Protein AF-A3KLP1-F1 (afdb_monomer_lite)

Secondary structure (DSSP, 8-state):
-----------PPBSSSSEEEEEEEE-TTS-EEEEEEEE-TTTTGGGTS----STT------------GGG-----S--

Foldseek 3Di:
DDDDDDDDDDDDADPPQAAWHKDWDQDPVRDIDIDIDHDQPPHRVCVHDNDPRHPVDDDDDDDDDDDDPVNPDDDDPDD

Organism: Helicoverpa armigera (NCBI:txid29058)

Sequence (79 aa):
TNYVIRSTFRGNLQTNMRGFYRSWYVDSSGTKRWMATTQFQPGHARQAFPCYDEPGFKATFDITINREADFSPTLSNMP

Radius of gyration: 15.25 Å; chains: 1; bounding box: 37×29×45 Å

pLDDT: mean 95.78, std 2.78, range [80.19, 98.12]

Structure (mmCIF, N/CA/C/O backbone):
data_AF-A3KLP1-F1
#
_entry.id   AF-A3KLP1-F1
#
loop_
_atom_site.group_PDB
_atom_site.id
_atom_site.type_symbol
_atom_site.label_atom_id
_atom_site.label_alt_id
_atom_site.label_comp_id
_atom_site.label_asym_id
_atom_site.label_entity_id
_atom_site.label_seq_id
_atom_site.pdbx_PDB_ins_code
_atom_site.Cartn_x
_atom_site.Cartn_y
_atom_site.Cartn_z
_atom_site.occupancy
_atom_site.B_iso_or_equiv
_atom_site.auth_seq_id
_atom_site.auth_comp_id
_atom_site.auth_asym_id
_atom_site.auth_atom_id
_atom_site.pdbx_PDB_model_num
ATOM 1 N N . THR A 1 1 ? -17.422 1.139 26.692 1.00 83.88 1 THR A N 1
ATOM 2 C CA . THR A 1 1 ? -17.866 0.122 25.715 1.00 83.88 1 THR A CA 1
ATOM 3 C C . THR A 1 1 ? -16.922 0.132 24.539 1.00 83.88 1 THR A C 1
ATOM 5 O O . THR A 1 1 ? -16.560 1.218 24.108 1.00 83.88 1 THR A O 1
ATOM 8 N N . ASN A 1 2 ? -16.522 -1.038 24.043 1.00 94.44 2 ASN A N 1
ATOM 9 C CA . ASN A 1 2 ? -15.657 -1.158 22.868 1.00 94.44 2 ASN A CA 1
ATOM 10 C C . ASN A 1 2 ? -16.511 -1.440 21.629 1.00 94.44 2 ASN A C 1
ATOM 12 O O . ASN A 1 2 ? -17.446 -2.235 21.700 1.00 94.44 2 ASN A O 1
ATOM 16 N N . TYR A 1 3 ? -16.175 -0.804 20.509 1.00 97.25 3 TYR A N 1
ATOM 17 C CA . TYR A 1 3 ? -16.853 -0.979 19.226 1.00 97.25 3 TYR A CA 1
ATOM 18 C C . TYR A 1 3 ? -15.841 -1.366 18.150 1.00 97.25 3 TYR A C 1
ATOM 20 O O . TYR A 1 3 ? -14.678 -0.975 18.217 1.00 97.25 3 TYR A O 1
ATOM 28 N N . VAL A 1 4 ? -16.296 -2.120 17.148 1.00 97.38 4 VAL A N 1
ATOM 29 C CA . VAL A 1 4 ? -15.482 -2.524 15.996 1.00 97.38 4 VAL A CA 1
ATOM 30 C C . VAL A 1 4 ? -16.097 -1.938 14.734 1.00 97.38 4 VAL A C 1
ATOM 32 O O . VAL A 1 4 ? -17.232 -2.265 14.387 1.00 97.38 4 VAL A O 1
ATOM 35 N N . ILE A 1 5 ? -15.333 -1.100 14.036 1.00 97.25 5 ILE A N 1
ATOM 36 C CA . ILE A 1 5 ? -15.713 -0.536 12.740 1.00 97.25 5 ILE A CA 1
ATOM 37 C C . ILE A 1 5 ? -15.104 -1.415 11.650 1.00 97.25 5 ILE A C 1
ATOM 39 O O . ILE A 1 5 ? -13.901 -1.668 11.649 1.00 97.25 5 ILE A O 1
ATOM 43 N N . ARG A 1 6 ? -15.936 -1.885 10.718 1.00 97.75 6 ARG A N 1
ATOM 44 C CA . ARG A 1 6 ? -15.501 -2.643 9.539 1.00 97.75 6 ARG A CA 1
ATOM 45 C C . ARG A 1 6 ? -15.840 -1.852 8.288 1.00 97.75 6 ARG A C 1
ATOM 47 O O . ARG A 1 6 ? -16.940 -1.320 8.180 1.00 97.75 6 ARG A O 1
ATOM 54 N N . SER A 1 7 ? -14.904 -1.793 7.351 1.00 96.25 7 SER A N 1
ATOM 55 C CA . SER A 1 7 ? -15.081 -1.096 6.081 1.00 96.25 7 SER A CA 1
ATOM 56 C C . SER A 1 7 ? -14.451 -1.900 4.952 1.00 96.25 7 SER A C 1
ATOM 58 O O . SER A 1 7 ? -13.374 -2.468 5.117 1.00 96.25 7 SER A O 1
ATOM 60 N N . THR A 1 8 ? -15.134 -1.949 3.811 1.00 97.81 8 THR A N 1
ATOM 61 C CA . THR A 1 8 ? -14.600 -2.470 2.549 1.00 97.81 8 THR A CA 1
ATOM 62 C C . THR A 1 8 ? -14.468 -1.300 1.592 1.00 97.81 8 THR A C 1
ATOM 64 O O . THR A 1 8 ? -15.411 -0.533 1.414 1.00 97.81 8 THR A O 1
ATOM 67 N N . PHE A 1 9 ? -13.299 -1.151 0.981 1.00 97.00 9 PHE A N 1
ATOM 68 C CA . PHE A 1 9 ? -12.994 -0.032 0.100 1.00 97.00 9 PHE A CA 1
ATOM 69 C C . PHE A 1 9 ? -12.213 -0.510 -1.122 1.00 97.00 9 PHE A C 1
ATOM 71 O O . PHE A 1 9 ? -11.602 -1.578 -1.126 1.00 97.00 9 PHE A O 1
ATOM 78 N N . ARG A 1 10 ? -12.240 0.308 -2.172 1.00 97.06 10 ARG A N 1
ATOM 79 C CA . ARG A 1 10 ? -11.466 0.110 -3.394 1.00 97.06 10 ARG A CA 1
ATOM 80 C C . ARG A 1 10 ? -10.835 1.437 -3.786 1.00 97.06 10 ARG A C 1
ATOM 82 O O . ARG A 1 10 ? -11.456 2.485 -3.641 1.00 97.06 10 ARG A O 1
ATOM 89 N N . GLY A 1 11 ? -9.620 1.378 -4.308 1.00 94.31 11 GLY A N 1
ATOM 90 C CA . GLY A 1 11 ? -8.903 2.536 -4.819 1.00 94.31 11 GLY A CA 1
ATOM 91 C C . GLY A 1 11 ? -8.016 2.142 -5.990 1.00 94.31 11 GLY A C 1
ATOM 92 O O . GLY A 1 11 ? -7.695 0.967 -6.172 1.00 94.31 11 GLY A O 1
ATOM 93 N N . ASN A 1 12 ? -7.633 3.134 -6.788 1.00 96.25 12 ASN A N 1
ATOM 94 C CA . ASN A 1 12 ? -6.621 2.966 -7.823 1.00 96.25 12 ASN A CA 1
ATOM 95 C C . ASN A 1 12 ? -5.246 3.311 -7.245 1.00 96.25 12 ASN A C 1
ATOM 97 O O . ASN A 1 12 ? -5.128 4.250 -6.452 1.00 96.25 12 ASN A O 1
ATOM 101 N N . LEU A 1 13 ? -4.208 2.594 -7.683 1.00 96.56 13 LEU A N 1
ATOM 102 C CA . LEU A 1 13 ? -2.830 2.962 -7.365 1.00 96.56 13 LEU A CA 1
ATOM 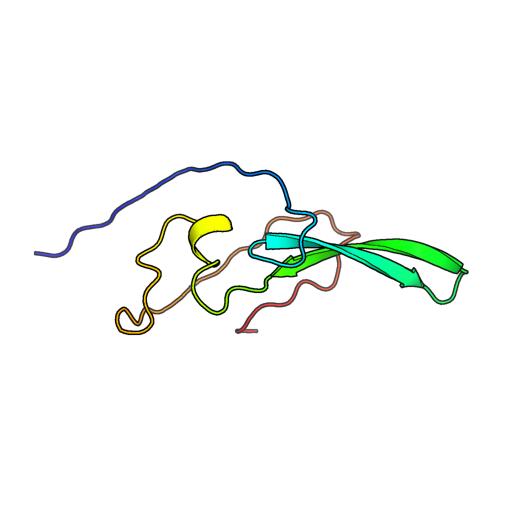103 C C . LEU A 1 13 ? -2.508 4.336 -7.950 1.00 96.56 13 LEU A C 1
ATOM 105 O O . LEU A 1 13 ? -2.726 4.591 -9.138 1.00 96.56 13 LEU A O 1
ATOM 109 N N . GLN A 1 14 ? -1.955 5.203 -7.110 1.00 96.19 14 GLN A N 1
ATOM 110 C CA . GLN A 1 14 ? -1.559 6.548 -7.504 1.00 96.19 14 GLN A CA 1
ATOM 111 C C . GLN A 1 14 ? -0.304 6.534 -8.394 1.00 96.19 14 GLN A C 1
ATOM 113 O O . GLN A 1 14 ? 0.421 5.539 -8.479 1.00 96.19 14 GLN A O 1
ATOM 118 N N . THR A 1 15 ? -0.025 7.662 -9.051 1.00 95.69 15 THR A N 1
ATOM 119 C CA . THR A 1 15 ? 1.177 7.874 -9.886 1.00 95.69 15 THR A CA 1
ATOM 120 C C . THR A 1 15 ? 2.038 9.045 -9.416 1.00 95.69 15 THR A C 1
ATOM 122 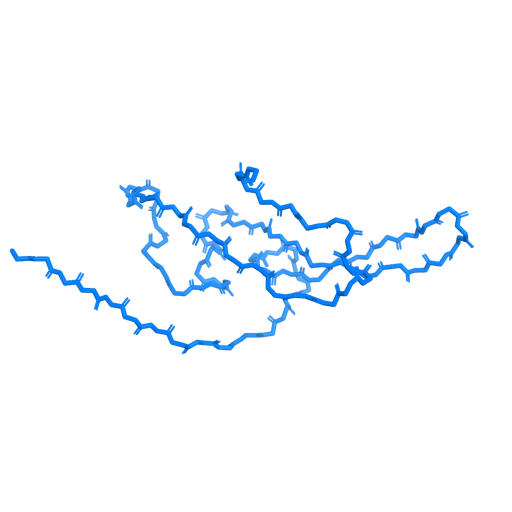O O . THR A 1 15 ? 2.984 9.426 -10.096 1.00 95.69 15 THR A O 1
ATOM 125 N N . ASN A 1 16 ? 1.703 9.642 -8.271 1.00 92.50 16 ASN A N 1
ATOM 126 C CA . ASN A 1 16 ? 2.289 10.882 -7.751 1.00 92.50 16 ASN A CA 1
ATOM 127 C C . ASN A 1 16 ? 3.213 10.655 -6.538 1.00 92.50 16 ASN A C 1
ATOM 129 O O . ASN A 1 16 ? 3.453 11.588 -5.775 1.00 92.50 16 ASN A O 1
ATOM 133 N N . MET A 1 17 ? 3.704 9.423 -6.350 1.00 94.38 17 MET A N 1
ATOM 134 C CA . MET A 1 17 ? 4.596 9.022 -5.249 1.00 94.38 17 MET A CA 1
ATOM 135 C C . MET A 1 17 ? 4.046 9.295 -3.836 1.00 94.38 17 MET A C 1
ATOM 137 O O . MET A 1 17 ? 4.811 9.454 -2.887 1.00 94.38 17 MET A O 1
ATOM 141 N N . ARG A 1 18 ? 2.719 9.367 -3.682 1.00 96.00 18 ARG A N 1
ATOM 142 C CA . ARG A 1 18 ? 2.025 9.590 -2.405 1.00 96.00 18 ARG A CA 1
ATOM 143 C C . ARG A 1 18 ? 0.967 8.519 -2.178 1.00 96.00 18 ARG A C 1
ATOM 145 O O . ARG A 1 18 ? 0.413 7.974 -3.132 1.00 96.00 18 ARG A O 1
ATOM 152 N N . GLY A 1 19 ? 0.681 8.234 -0.911 1.00 97.19 19 GLY A N 1
ATOM 153 C CA . GLY A 1 19 ? -0.298 7.220 -0.536 1.00 97.19 19 GLY A CA 1
ATOM 154 C C . GLY A 1 19 ? 0.180 5.840 -0.963 1.00 97.19 19 GLY A C 1
ATOM 155 O O . GLY A 1 19 ? 1.357 5.525 -0.804 1.00 97.19 19 GLY A O 1
ATOM 156 N N . PHE A 1 20 ? -0.723 5.035 -1.519 1.00 97.75 20 PHE A N 1
ATOM 157 C CA . PHE A 1 20 ? -0.377 3.768 -2.157 1.00 97.75 20 PHE A CA 1
ATOM 158 C C . PHE A 1 20 ? -0.270 3.960 -3.673 1.00 97.75 20 PHE A C 1
ATOM 160 O O . PHE A 1 20 ? -1.261 4.250 -4.352 1.00 97.75 20 PHE A O 1
ATOM 167 N N . TYR A 1 21 ? 0.944 3.845 -4.207 1.00 97.81 21 TYR A N 1
ATOM 168 C CA . TYR A 1 21 ? 1.257 4.220 -5.582 1.00 97.81 21 TYR A CA 1
ATOM 169 C C . TYR A 1 21 ? 2.038 3.136 -6.318 1.00 97.81 21 TYR A C 1
ATOM 171 O O . TYR A 1 21 ? 2.708 2.296 -5.715 1.00 97.81 21 TYR A O 1
ATOM 179 N N . ARG A 1 22 ? 1.953 3.163 -7.651 1.00 96.81 22 ARG A N 1
ATOM 180 C CA . ARG A 1 22 ? 2.763 2.296 -8.512 1.00 96.81 22 ARG A CA 1
ATOM 181 C C . ARG A 1 22 ? 4.092 2.963 -8.841 1.00 96.81 22 ARG A C 1
ATOM 183 O O . ARG A 1 22 ? 4.131 4.136 -9.209 1.00 96.81 22 ARG A O 1
ATOM 190 N N . SER A 1 23 ? 5.160 2.186 -8.772 1.00 96.06 23 SER A N 1
ATOM 191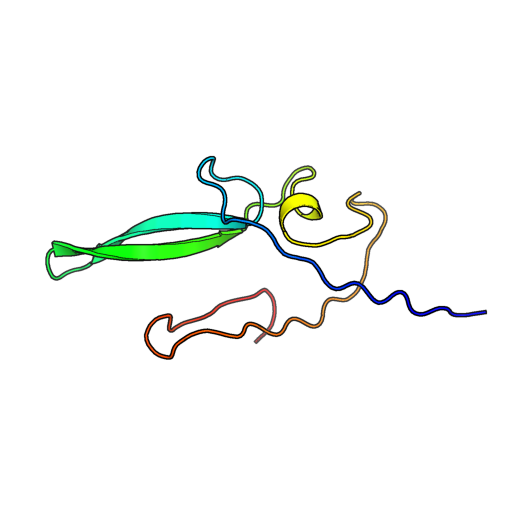 C CA . SER A 1 23 ? 6.494 2.558 -9.231 1.00 96.06 23 SER A CA 1
ATOM 192 C C . SER A 1 23 ? 7.032 1.485 -10.174 1.00 96.06 23 SER A C 1
ATOM 194 O O . SER A 1 23 ? 6.414 0.434 -10.363 1.00 96.06 23 SER A O 1
ATOM 196 N N . TRP A 1 24 ? 8.166 1.754 -10.803 1.00 95.56 24 TRP A N 1
ATOM 197 C CA . TRP A 1 24 ? 8.832 0.803 -11.677 1.00 95.56 24 TRP A CA 1
ATOM 198 C C . TRP A 1 24 ? 10.346 0.933 -11.567 1.00 95.56 24 TRP A C 1
ATOM 200 O O . TRP A 1 24 ? 10.866 1.996 -11.235 1.00 95.56 24 TRP A O 1
ATOM 210 N N . TYR A 1 25 ? 11.038 -0.152 -11.883 1.00 94.50 25 TYR A N 1
ATOM 211 C CA . TYR A 1 25 ? 12.490 -0.193 -12.009 1.00 94.50 25 TYR A CA 1
ATOM 212 C C . TYR A 1 25 ? 12.879 -1.072 -13.202 1.00 94.50 25 TYR A C 1
ATOM 214 O O . TYR A 1 25 ? 12.031 -1.754 -13.782 1.00 94.50 25 TYR A O 1
ATOM 222 N N . VAL A 1 26 ? 14.146 -1.022 -13.603 1.00 97.12 26 VAL A N 1
ATOM 223 C CA . VAL A 1 26 ? 14.708 -1.919 -14.619 1.00 97.12 26 VAL A CA 1
ATOM 224 C C . VAL A 1 26 ? 15.529 -2.974 -13.893 1.00 97.12 26 VAL A C 1
ATOM 226 O O . VAL A 1 26 ? 16.371 -2.628 -13.065 1.00 97.12 26 VAL A O 1
ATOM 229 N N . ASP A 1 27 ? 15.241 -4.248 -14.146 1.00 94.00 27 ASP A N 1
ATOM 230 C CA . ASP A 1 27 ? 16.001 -5.351 -13.561 1.00 94.00 27 ASP A CA 1
ATOM 231 C C . ASP A 1 27 ? 17.334 -5.586 -14.298 1.00 94.00 27 ASP A C 1
ATOM 233 O O . ASP A 1 27 ? 17.645 -4.943 -15.302 1.00 94.00 27 ASP A O 1
ATOM 237 N N . SER A 1 28 ? 18.140 -6.528 -13.806 1.00 95.62 28 SER A N 1
ATOM 238 C CA . SER A 1 28 ? 19.438 -6.872 -14.403 1.00 95.62 28 SER A CA 1
ATOM 239 C C . SER A 1 28 ? 19.344 -7.412 -15.835 1.00 95.62 28 SER A C 1
ATOM 241 O O . SER A 1 28 ? 20.343 -7.396 -16.549 1.00 95.62 28 SER A O 1
ATOM 243 N N . SER A 1 29 ? 18.164 -7.863 -16.272 1.00 96.31 29 SER A N 1
ATOM 244 C CA . SER A 1 29 ? 17.911 -8.315 -17.645 1.00 96.31 29 SER A CA 1
ATOM 245 C C . SER A 1 29 ? 17.523 -7.176 -18.596 1.00 96.31 29 SER A C 1
ATOM 247 O O . SER A 1 29 ? 17.290 -7.416 -19.777 1.00 96.31 29 SER A O 1
ATOM 249 N N . GLY A 1 30 ? 17.429 -5.937 -18.098 1.00 96.56 30 GLY A N 1
ATOM 250 C CA . GLY A 1 30 ? 16.929 -4.795 -18.864 1.00 96.56 30 GLY A CA 1
ATOM 251 C C . GLY A 1 30 ? 15.400 -4.731 -18.937 1.00 96.56 30 GLY A C 1
ATOM 252 O O . GLY A 1 30 ? 14.853 -3.885 -19.644 1.00 96.56 30 GLY A O 1
ATOM 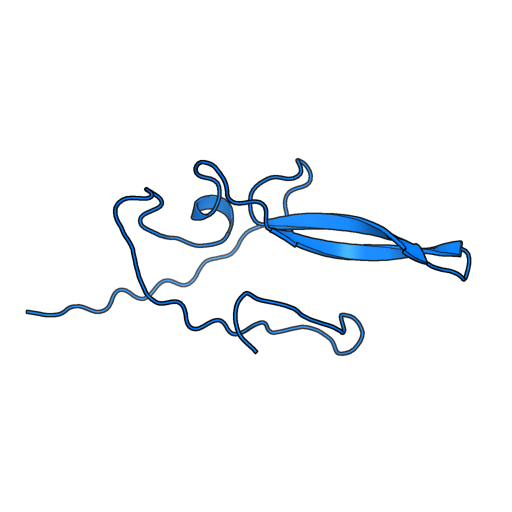253 N N . THR A 1 31 ? 14.689 -5.588 -18.198 1.00 96.31 31 THR A N 1
ATOM 254 C CA . THR A 1 31 ? 13.226 -5.646 -18.230 1.00 96.31 31 THR A CA 1
ATOM 255 C C . THR A 1 31 ? 12.632 -4.656 -17.236 1.00 96.31 31 THR A C 1
ATOM 257 O O . THR A 1 31 ? 13.007 -4.612 -16.062 1.00 96.31 31 THR A O 1
ATOM 260 N N . LYS A 1 32 ? 11.650 -3.869 -17.688 1.00 96.50 32 LYS A N 1
ATOM 261 C CA . LYS A 1 32 ? 10.876 -2.987 -16.811 1.00 96.50 32 LYS A CA 1
ATOM 262 C C . LYS A 1 32 ? 9.968 -3.814 -15.898 1.00 96.50 32 LYS A C 1
ATOM 264 O O . LYS A 1 32 ? 9.057 -4.491 -16.373 1.00 96.50 32 LYS A O 1
ATOM 269 N N . ARG A 1 33 ? 10.169 -3.698 -14.588 1.00 95.06 33 ARG A N 1
ATOM 270 C CA . ARG A 1 33 ? 9.355 -4.329 -13.545 1.00 95.06 33 ARG A CA 1
ATOM 271 C C . ARG A 1 33 ? 8.506 -3.290 -12.835 1.00 95.06 33 ARG A C 1
ATOM 273 O O . ARG A 1 33 ? 8.973 -2.193 -12.536 1.00 95.06 33 ARG A O 1
ATOM 280 N N . TRP A 1 34 ? 7.253 -3.641 -12.578 1.00 95.12 34 TRP A N 1
ATOM 281 C CA . TRP A 1 34 ? 6.324 -2.813 -11.817 1.00 95.12 34 TRP A CA 1
ATOM 282 C C . TRP A 1 34 ? 6.287 -3.257 -10.360 1.00 95.12 34 TRP A C 1
ATOM 284 O O . TRP A 1 34 ? 6.403 -4.441 -10.060 1.00 95.12 34 TRP A O 1
ATOM 294 N N . MET A 1 35 ? 6.080 -2.299 -9.466 1.00 95.88 35 MET A N 1
ATOM 295 C CA . MET A 1 35 ? 5.892 -2.528 -8.037 1.00 95.88 35 MET A CA 1
ATOM 296 C C . MET A 1 35 ? 4.829 -1.577 -7.488 1.00 95.88 35 MET A C 1
ATOM 298 O O . MET A 1 35 ? 4.582 -0.508 -8.052 1.00 95.88 35 MET A O 1
ATOM 302 N N . ALA A 1 36 ? 4.228 -1.946 -6.363 1.00 96.69 36 ALA A N 1
ATOM 303 C CA . ALA A 1 36 ? 3.392 -1.059 -5.569 1.00 96.69 36 ALA A CA 1
ATOM 304 C C . ALA A 1 36 ? 4.124 -0.726 -4.264 1.00 96.69 36 ALA A C 1
ATOM 306 O O . ALA A 1 36 ? 4.762 -1.590 -3.669 1.00 96.69 36 ALA A O 1
ATOM 307 N N . THR A 1 37 ? 4.077 0.533 -3.844 1.00 97.00 37 THR A N 1
ATOM 308 C CA . THR A 1 37 ? 4.790 1.020 -2.656 1.00 97.00 37 THR A CA 1
ATOM 309 C C . THR A 1 37 ? 4.005 2.140 -1.982 1.00 97.00 37 THR A C 1
ATOM 311 O O . THR A 1 37 ? 3.109 2.742 -2.582 1.00 97.00 37 THR A O 1
ATOM 314 N N . THR A 1 38 ? 4.308 2.398 -0.714 1.00 97.81 38 THR A N 1
ATOM 315 C CA . THR A 1 38 ? 3.572 3.332 0.136 1.00 97.81 38 THR A CA 1
ATOM 316 C C . THR A 1 38 ? 4.452 4.481 0.607 1.00 97.81 38 THR A C 1
ATOM 318 O O . THR A 1 38 ? 5.546 4.253 1.113 1.00 97.81 38 THR A O 1
ATOM 321 N N . GLN A 1 39 ? 3.939 5.708 0.515 1.00 97.94 39 GLN A N 1
ATOM 322 C CA . GLN A 1 39 ? 4.512 6.894 1.156 1.00 97.94 39 GLN A CA 1
ATOM 323 C C . GLN A 1 39 ? 3.394 7.667 1.857 1.00 97.94 39 GLN A C 1
ATOM 325 O O . GLN A 1 39 ? 2.601 8.360 1.213 1.00 97.94 39 GLN A O 1
ATOM 330 N N . PHE A 1 40 ? 3.312 7.528 3.182 1.00 98.12 40 PHE A N 1
ATOM 331 C CA . PHE A 1 40 ? 2.165 8.017 3.956 1.00 98.12 40 PHE A CA 1
ATOM 332 C C . PHE A 1 40 ? 2.376 9.363 4.647 1.00 98.12 40 PHE A C 1
ATOM 334 O O . PHE A 1 40 ? 1.395 10.063 4.885 1.00 98.12 40 PHE A O 1
ATOM 341 N N . GLN A 1 41 ? 3.610 9.782 4.928 1.00 95.50 41 GLN A N 1
ATOM 342 C CA . GLN A 1 41 ? 3.833 11.083 5.562 1.00 95.50 41 GLN A CA 1
ATOM 343 C C . GLN A 1 41 ? 3.513 12.239 4.587 1.00 95.50 41 GLN A C 1
ATOM 345 O O . GLN A 1 41 ? 3.914 12.161 3.421 1.00 95.50 41 GLN A O 1
ATOM 350 N N . PRO A 1 42 ? 2.848 13.327 5.040 1.00 95.19 42 PRO A N 1
ATOM 351 C CA . PRO A 1 42 ? 2.363 13.585 6.408 1.00 95.19 42 PRO A CA 1
ATOM 352 C C . PRO A 1 42 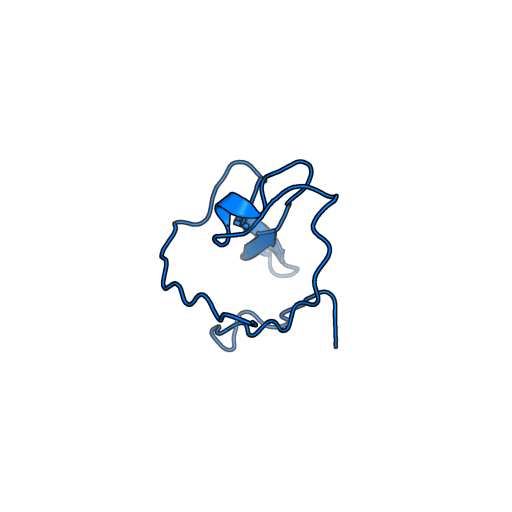? 0.918 13.150 6.709 1.00 95.19 42 PRO A C 1
ATOM 354 O O . PRO A 1 42 ? 0.536 13.165 7.870 1.00 95.19 42 PRO A O 1
ATOM 357 N N . GLY A 1 43 ? 0.119 12.791 5.704 1.00 95.69 43 GLY A N 1
ATOM 358 C CA . GLY A 1 43 ? -1.307 12.470 5.877 1.00 95.69 43 GLY A CA 1
ATOM 359 C C . GLY A 1 43 ? -1.904 11.799 4.642 1.00 95.69 43 GLY A C 1
ATOM 360 O O . GLY A 1 43 ? -2.964 12.182 4.147 1.00 95.69 43 GLY A O 1
ATOM 361 N N . HIS A 1 44 ? -1.145 10.873 4.061 1.00 97.31 44 HIS A N 1
ATOM 362 C CA . HIS A 1 44 ? -1.513 10.126 2.863 1.00 97.31 44 HIS A CA 1
ATOM 363 C C . HIS A 1 44 ? -1.880 8.667 3.163 1.00 97.31 44 HIS A C 1
ATOM 365 O O . HIS A 1 44 ? -2.251 7.952 2.232 1.00 97.31 44 HIS A O 1
ATOM 371 N N . ALA A 1 45 ? -1.853 8.216 4.425 1.00 97.81 45 ALA A N 1
ATOM 372 C CA . ALA A 1 45 ? -2.343 6.879 4.780 1.00 97.81 45 ALA A CA 1
ATOM 373 C C . ALA A 1 45 ? -3.833 6.730 4.433 1.00 97.81 45 ALA A C 1
ATOM 375 O O . ALA A 1 45 ? -4.239 5.713 3.869 1.00 97.81 45 ALA A O 1
ATOM 376 N N . ARG A 1 46 ? -4.613 7.807 4.619 1.00 96.81 46 ARG A N 1
ATOM 377 C CA . ARG A 1 46 ? -6.034 7.887 4.233 1.00 96.81 46 ARG A CA 1
ATOM 378 C C . ARG A 1 46 ? -6.316 7.663 2.741 1.00 96.81 46 ARG A C 1
ATOM 380 O O . ARG A 1 46 ? -7.464 7.469 2.357 1.00 96.81 46 ARG A O 1
ATOM 387 N N . GLN A 1 47 ? -5.291 7.722 1.886 1.00 96.19 47 GLN A N 1
ATOM 388 C CA . GLN A 1 47 ? -5.404 7.427 0.450 1.00 96.19 47 GLN A CA 1
ATOM 389 C C . GLN A 1 47 ? -5.262 5.929 0.145 1.00 96.19 47 GLN A C 1
ATOM 391 O O . GLN A 1 47 ? -5.583 5.502 -0.962 1.00 96.19 47 GLN A O 1
ATOM 396 N N . ALA A 1 48 ? -4.762 5.144 1.102 1.00 97.19 48 ALA A N 1
ATOM 397 C CA . ALA A 1 48 ? -4.592 3.702 0.988 1.00 97.19 48 ALA A CA 1
ATOM 398 C C . ALA A 1 48 ? -5.702 2.934 1.713 1.00 97.19 48 ALA A C 1
ATOM 400 O O . ALA A 1 48 ? -6.187 1.950 1.169 1.00 97.19 48 ALA A O 1
ATOM 401 N N . PHE A 1 49 ? -6.118 3.382 2.902 1.00 97.44 49 PHE A N 1
ATOM 402 C CA . PHE A 1 49 ? -7.211 2.780 3.670 1.00 97.44 49 PHE A CA 1
ATOM 403 C C . PHE A 1 49 ? -7.897 3.820 4.578 1.00 97.44 49 PHE A C 1
ATOM 405 O O . PHE A 1 49 ? -7.247 4.780 4.992 1.00 97.44 49 PHE A O 1
ATOM 412 N N . PRO A 1 50 ? -9.194 3.670 4.913 1.00 97.38 50 PRO A N 1
ATOM 413 C CA . PRO A 1 50 ? -9.875 4.555 5.856 1.00 97.38 50 PRO A CA 1
ATOM 414 C C . PRO A 1 50 ? -9.279 4.431 7.264 1.00 97.38 50 PRO A C 1
ATOM 416 O O . PRO A 1 50 ? -9.287 3.348 7.850 1.00 97.38 50 PRO A O 1
ATOM 419 N N . CYS A 1 51 ? -8.786 5.537 7.820 1.00 97.50 51 CYS A N 1
ATOM 420 C CA . CYS A 1 51 ? -8.191 5.574 9.154 1.00 97.50 51 CYS A CA 1
ATOM 421 C C . CYS A 1 51 ? -8.244 6.973 9.785 1.00 97.50 51 CYS A C 1
ATOM 423 O O . CYS A 1 51 ? -8.490 7.975 9.110 1.00 97.50 51 CYS A O 1
ATOM 425 N N . TYR A 1 52 ? -7.986 7.031 11.093 1.00 97.50 52 TYR A N 1
ATOM 426 C CA . TYR A 1 52 ? -7.749 8.275 11.826 1.00 97.50 52 TYR A CA 1
ATOM 427 C C . TYR A 1 52 ? -6.310 8.747 11.571 1.00 97.50 52 TYR A C 1
ATOM 429 O O . TYR A 1 52 ? -5.395 8.452 12.332 1.00 97.50 52 TYR A O 1
ATOM 437 N N . ASP A 1 53 ? -6.106 9.420 10.441 1.00 97.38 53 ASP A N 1
ATOM 438 C CA . ASP A 1 53 ? -4.788 9.746 9.881 1.00 97.38 53 ASP A CA 1
ATOM 439 C C . ASP A 1 53 ? -4.188 11.035 10.475 1.00 97.38 53 ASP A C 1
ATOM 441 O O . ASP A 1 53 ? -3.926 12.009 9.763 1.00 97.38 53 ASP A O 1
ATOM 445 N N . GLU A 1 54 ? -4.017 11.044 11.798 1.00 97.50 54 GLU A N 1
ATOM 446 C CA . GLU A 1 54 ? -3.249 12.045 12.544 1.00 97.50 54 GLU A CA 1
ATOM 447 C C . GLU A 1 54 ? -2.280 1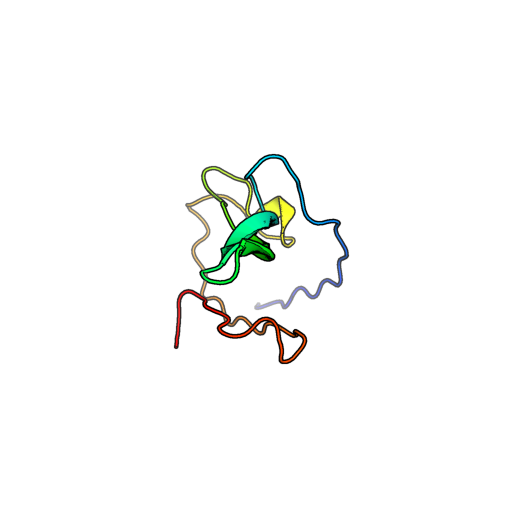1.335 13.506 1.00 97.50 54 GLU A C 1
ATOM 449 O O . GLU A 1 54 ? -2.645 10.329 14.120 1.00 97.50 54 GLU A O 1
ATOM 454 N N . PRO A 1 55 ? -1.054 11.852 13.707 1.00 95.38 55 PRO A N 1
ATOM 455 C CA . PRO A 1 55 ? -0.003 11.157 14.459 1.00 95.38 55 PRO A CA 1
ATOM 456 C C . PRO A 1 55 ? -0.332 10.917 15.944 1.00 95.38 55 PRO A C 1
ATOM 458 O O . PRO A 1 55 ? 0.306 10.080 16.586 1.00 95.38 55 PRO A O 1
ATOM 461 N N . GLY A 1 56 ? -1.314 11.639 16.498 1.00 97.50 56 GLY A N 1
ATOM 462 C CA . GLY A 1 56 ? -1.805 11.437 17.863 1.00 97.50 56 GLY A CA 1
ATOM 463 C C . GLY A 1 56 ? -2.592 10.134 18.054 1.00 97.50 56 GLY A C 1
ATOM 464 O O . GLY A 1 56 ? -2.624 9.608 19.166 1.00 97.50 56 GLY A O 1
ATOM 465 N N . PHE A 1 57 ? -3.174 9.569 16.991 1.00 97.12 57 PHE A N 1
ATOM 466 C CA . PHE A 1 57 ? -3.979 8.344 17.051 1.00 97.12 57 PHE A CA 1
ATOM 467 C C . PHE A 1 57 ? -3.133 7.097 16.781 1.00 97.12 57 PHE A C 1
ATOM 469 O O . PHE A 1 57 ? -3.230 6.456 15.735 1.00 97.12 57 PHE A O 1
ATOM 476 N N . LYS A 1 58 ? -2.283 6.731 17.744 1.00 97.50 58 LYS A N 1
ATOM 477 C CA . LYS A 1 58 ? -1.494 5.494 17.657 1.00 97.50 58 LYS A CA 1
ATOM 478 C C . LYS A 1 58 ? -2.389 4.256 17.787 1.00 97.50 58 LYS A C 1
ATOM 480 O O . LYS A 1 58 ? -3.278 4.214 18.633 1.00 97.50 58 LYS A O 1
ATOM 485 N N . ALA A 1 59 ? -2.094 3.232 16.992 1.00 97.31 59 ALA A N 1
ATOM 486 C CA . ALA A 1 59 ? -2.755 1.932 17.020 1.00 97.31 59 ALA A CA 1
ATOM 487 C C . ALA A 1 59 ? -1.771 0.821 16.623 1.00 97.31 59 ALA A C 1
ATOM 489 O O . ALA A 1 59 ? -0.701 1.093 16.073 1.00 97.31 59 ALA A O 1
ATOM 490 N N . THR A 1 60 ? -2.135 -0.428 16.902 1.00 97.75 60 THR A N 1
ATOM 491 C CA . THR A 1 60 ? -1.452 -1.607 16.360 1.00 97.75 60 THR A CA 1
ATOM 492 C C . THR A 1 60 ? -2.039 -1.960 14.994 1.00 97.75 60 THR A C 1
ATOM 494 O O . THR A 1 60 ? -3.234 -1.784 14.761 1.00 97.75 60 THR A O 1
ATOM 497 N N . PHE A 1 61 ? -1.198 -2.459 14.089 1.00 97.75 61 PHE A N 1
ATOM 498 C CA . PHE A 1 61 ? -1.597 -2.821 12.731 1.00 97.75 61 PHE A CA 1
ATOM 499 C C . PHE A 1 61 ? -1.219 -4.272 12.463 1.00 97.75 61 PHE A C 1
ATOM 501 O O . PHE A 1 61 ? -0.044 -4.625 12.519 1.00 97.75 61 PHE A O 1
ATOM 508 N N . ASP A 1 62 ? -2.227 -5.082 12.165 1.00 97.50 62 ASP A N 1
ATOM 509 C CA . ASP A 1 62 ? -2.068 -6.426 11.622 1.00 97.50 62 ASP A CA 1
ATOM 510 C C . ASP A 1 62 ? -2.435 -6.368 10.133 1.00 97.50 62 ASP A C 1
ATOM 512 O O . ASP A 1 62 ? -3.533 -5.928 9.775 1.00 97.50 62 ASP A O 1
ATOM 516 N N . ILE A 1 63 ? -1.477 -6.685 9.259 1.00 97.31 63 ILE A N 1
ATOM 517 C CA . ILE A 1 63 ? -1.544 -6.393 7.823 1.00 97.31 63 ILE A CA 1
ATOM 518 C C . ILE A 1 63 ? -1.426 -7.693 7.037 1.00 97.31 63 ILE A C 1
ATOM 520 O O . ILE A 1 63 ? -0.426 -8.397 7.120 1.00 97.31 63 ILE A O 1
ATOM 524 N N . THR A 1 64 ? -2.415 -7.958 6.186 1.00 96.94 64 THR A N 1
ATOM 525 C CA . THR A 1 64 ? -2.378 -9.043 5.197 1.00 96.94 64 THR A CA 1
ATOM 526 C C . THR A 1 64 ? -2.351 -8.457 3.788 1.00 96.94 64 THR A C 1
ATOM 528 O O . THR A 1 64 ? -3.175 -7.604 3.456 1.00 96.94 64 THR A O 1
ATOM 531 N N . ILE A 1 65 ? -1.425 -8.922 2.944 1.00 96.50 65 ILE A N 1
ATOM 532 C CA . ILE A 1 65 ? -1.314 -8.507 1.539 1.00 96.50 65 ILE A CA 1
ATOM 533 C C . ILE A 1 65 ? -1.544 -9.720 0.641 1.00 96.50 65 ILE A C 1
ATOM 535 O O . ILE A 1 65 ? -0.732 -10.641 0.597 1.00 96.50 65 ILE A O 1
ATOM 539 N N . ASN A 1 66 ? -2.636 -9.682 -0.119 1.00 96.19 66 ASN A N 1
ATOM 540 C CA . ASN A 1 66 ? -2.917 -10.667 -1.158 1.00 96.19 66 ASN A CA 1
ATOM 541 C C . ASN A 1 66 ? -2.284 -10.210 -2.472 1.00 96.19 66 ASN A C 1
ATOM 543 O O . ASN A 1 66 ? -2.514 -9.083 -2.916 1.00 96.19 66 ASN A O 1
ATOM 547 N N . ARG A 1 67 ? -1.499 -11.084 -3.101 1.00 94.38 67 ARG A N 1
ATOM 548 C CA . ARG A 1 67 ? -0.790 -10.797 -4.351 1.00 94.38 67 ARG A CA 1
ATOM 549 C C . ARG A 1 67 ? -0.523 -12.067 -5.150 1.00 94.38 67 ARG A C 1
ATOM 551 O O . ARG A 1 67 ? -0.563 -13.168 -4.607 1.00 94.38 67 ARG A O 1
ATOM 558 N N . GLU A 1 68 ? -0.184 -11.896 -6.422 1.00 95.38 68 GLU A N 1
ATOM 559 C CA . GLU A 1 68 ? 0.330 -12.988 -7.250 1.00 95.38 68 GLU A CA 1
ATOM 560 C C . GLU A 1 68 ? 1.744 -13.402 -6.804 1.00 95.38 68 GLU A C 1
ATOM 562 O O . GLU A 1 68 ? 2.483 -12.625 -6.181 1.00 95.38 68 GLU A O 1
ATOM 567 N N . ALA A 1 69 ? 2.128 -14.642 -7.120 1.00 93.25 69 ALA A N 1
ATOM 568 C CA . ALA A 1 69 ? 3.411 -15.218 -6.717 1.00 93.25 69 ALA A CA 1
ATOM 569 C C . ALA A 1 69 ? 4.610 -14.393 -7.222 1.00 93.25 69 ALA A C 1
ATOM 571 O O . ALA A 1 69 ? 5.573 -14.207 -6.475 1.00 93.25 69 ALA A O 1
ATOM 572 N N . ASP A 1 70 ? 4.493 -13.819 -8.421 1.00 92.00 70 ASP A N 1
ATOM 573 C CA . ASP A 1 70 ? 5.550 -13.068 -9.106 1.00 92.00 70 ASP A CA 1
ATOM 574 C C . ASP A 1 70 ? 5.886 -11.721 -8.443 1.00 92.00 70 ASP A C 1
ATOM 576 O O . ASP A 1 70 ? 6.980 -11.196 -8.634 1.00 92.00 70 ASP A O 1
ATOM 580 N N . PHE A 1 71 ? 5.002 -11.175 -7.599 1.00 91.75 71 PHE A N 1
ATOM 581 C CA . PHE A 1 71 ? 5.260 -9.952 -6.819 1.00 91.75 71 PHE A CA 1
ATOM 582 C C . PHE A 1 71 ? 5.992 -10.233 -5.493 1.00 91.75 71 PHE A C 1
ATOM 584 O O . PHE A 1 71 ? 5.751 -9.582 -4.474 1.00 91.75 71 PHE A O 1
ATOM 591 N N . SER A 1 72 ? 6.864 -11.241 -5.486 1.00 89.75 72 SER A N 1
ATOM 592 C CA . SER A 1 72 ? 7.714 -11.585 -4.345 1.00 89.75 72 SER A CA 1
ATOM 593 C C . SER A 1 72 ? 9.063 -10.855 -4.428 1.00 89.75 72 SER A C 1
ATOM 595 O O . SER A 1 72 ? 9.644 -10.813 -5.512 1.00 89.75 72 SER A O 1
ATOM 597 N N . PRO A 1 73 ? 9.616 -10.337 -3.315 1.00 91.81 73 PRO A N 1
ATOM 598 C CA . PRO A 1 73 ? 9.070 -10.362 -1.958 1.00 91.81 73 PRO A CA 1
ATOM 599 C C . PRO A 1 73 ? 8.016 -9.272 -1.712 1.00 91.81 73 PRO A C 1
ATOM 601 O O . PRO A 1 73 ? 7.999 -8.227 -2.354 1.00 91.81 73 PRO A O 1
ATOM 604 N N . THR A 1 74 ? 7.157 -9.502 -0.718 1.00 95.00 74 THR A N 1
ATOM 605 C CA . THR A 1 74 ? 6.283 -8.469 -0.144 1.00 95.00 74 THR A CA 1
ATOM 606 C C . THR A 1 74 ? 6.760 -8.154 1.252 1.00 95.00 74 THR A C 1
ATOM 608 O O . THR A 1 74 ? 6.998 -9.067 2.035 1.00 95.00 74 THR A O 1
ATOM 611 N N . LEU A 1 75 ? 6.909 -6.866 1.533 1.00 95.94 75 LEU A N 1
ATOM 612 C CA . LEU A 1 75 ? 7.492 -6.369 2.766 1.00 95.94 75 LEU A CA 1
ATOM 613 C C . LEU A 1 75 ? 6.506 -5.423 3.448 1.00 95.94 75 LEU A C 1
ATOM 615 O O . LEU A 1 75 ? 5.788 -4.672 2.787 1.00 95.94 75 LEU A O 1
ATOM 619 N N . SER A 1 76 ? 6.500 -5.470 4.774 1.00 96.69 76 SER A N 1
ATOM 620 C CA . SER A 1 76 ? 5.750 -4.582 5.658 1.00 96.69 76 SER A CA 1
ATOM 621 C C . SER A 1 76 ? 6.608 -4.285 6.895 1.00 96.69 76 SER A C 1
ATOM 623 O O . SER A 1 76 ? 7.775 -4.667 6.954 1.00 96.69 76 SER A O 1
ATOM 625 N N . ASN A 1 77 ? 6.059 -3.579 7.881 1.00 96.56 77 ASN A N 1
ATOM 626 C CA . ASN A 1 77 ? 6.773 -3.214 9.106 1.00 96.56 77 ASN A CA 1
ATOM 627 C C . ASN A 1 77 ? 7.165 -4.415 9.982 1.00 96.56 77 ASN A C 1
ATOM 629 O O . ASN A 1 77 ? 8.147 -4.322 10.714 1.00 96.56 77 ASN A O 1
ATOM 633 N N . MET A 1 78 ? 6.389 -5.498 9.936 1.00 92.75 78 MET A N 1
ATOM 634 C CA . MET A 1 78 ? 6.571 -6.688 10.770 1.00 92.75 78 MET A CA 1
ATOM 635 C C . MET A 1 78 ? 6.923 -7.910 9.899 1.00 92.75 78 MET A C 1
ATOM 637 O O . MET A 1 78 ? 6.465 -7.949 8.752 1.00 92.75 78 MET A O 1
ATOM 641 N N . PRO A 1 79 ? 7.728 -8.867 10.410 1.00 80.19 79 PRO A N 1
ATOM 642 C CA . PRO A 1 79 ? 7.977 -10.163 9.767 1.00 80.19 79 PRO A CA 1
ATOM 643 C C . PRO A 1 79 ? 6.734 -11.048 9.651 1.00 80.19 79 PRO A C 1
ATOM 645 O O . PRO A 1 79 ? 5.845 -10.931 10.526 1.00 80.19 79 PRO A O 1
#

InterPro domains:
  IPR042097 Aminopeptidase N-like , N-terminal domain superfamliy [G3DSA:2.60.40.1730] (1-79)
  IPR042097 Aminopeptidase N-like , N-terminal domain superfamliy [SSF63737] (2-79)
  IPR045357 Aminopeptidase N-like , N-terminal domain [PF17900] (2-79)
  IPR050344 Peptidase M1 family aminopeptidases [PTHR11533] (2-78)